Protein AF-A0A3C1E1V4-F1 (afdb_monomer_lite)

Sequence (146 aa):
PLDLHALDVDFAVFSGHKMLAPTGIGVLYGRRGLLDAMPPFLTGGSMITTVTMEKAEFLPAPQRFEAGTQRVSQAVAFAEAVRYLRAAGMDRVEAWDAQLGQRLVEGLSALDGIRVVGPGVGVERIGLAAFDVDGVHAHDVGQFLD

pLDDT: mean 96.74, std 1.89, range [85.56, 98.69]

Structure (mmCIF, N/CA/C/O backbone):
data_AF-A0A3C1E1V4-F1
#
_entry.id   AF-A0A3C1E1V4-F1
#
loop_
_atom_site.group_PDB
_atom_site.id
_atom_site.type_symbol
_atom_site.label_atom_id
_atom_site.label_alt_id
_atom_site.label_comp_id
_atom_site.label_asym_id
_atom_site.label_entity_id
_atom_site.label_seq_id
_atom_site.pdbx_PDB_ins_code
_atom_site.Cartn_x
_atom_site.Cartn_y
_atom_site.Cartn_z
_atom_site.occupancy
_atom_site.B_iso_or_equiv
_atom_site.auth_seq_id
_atom_site.auth_comp_id
_atom_site.auth_asym_id
_atom_site.auth_atom_id
_atom_site.pdbx_PDB_model_num
ATOM 1 N N . PRO A 1 1 ? -9.224 -11.176 1.544 1.00 87.69 1 PRO A N 1
ATOM 2 C CA . PRO A 1 1 ? -8.027 -11.374 0.674 1.00 87.69 1 PRO A CA 1
ATOM 3 C C . PRO A 1 1 ? -8.081 -10.600 -0.651 1.00 87.69 1 PRO A C 1
ATOM 5 O O . PRO A 1 1 ? -9.149 -10.130 -1.017 1.00 87.69 1 PRO A O 1
ATOM 8 N N . LEU A 1 2 ? -6.964 -10.504 -1.392 1.00 92.94 2 LEU A N 1
ATOM 9 C CA . LEU A 1 2 ? -6.897 -9.757 -2.658 1.00 92.94 2 LEU A CA 1
ATOM 10 C C . LEU A 1 2 ? -6.806 -10.683 -3.881 1.00 92.94 2 LEU A C 1
ATOM 12 O O . LEU A 1 2 ? -5.809 -11.385 -4.047 1.00 92.94 2 LEU A O 1
ATOM 16 N N . ASP A 1 3 ? -7.806 -10.610 -4.759 1.00 96.44 3 ASP A N 1
ATOM 17 C CA . ASP A 1 3 ? -7.796 -11.222 -6.091 1.00 96.44 3 ASP A CA 1
ATOM 18 C C . ASP A 1 3 ? -7.996 -10.134 -7.155 1.00 96.44 3 ASP A C 1
ATOM 20 O O . ASP A 1 3 ? -9.097 -9.635 -7.380 1.00 96.44 3 ASP A O 1
ATOM 24 N N . LEU A 1 4 ? -6.899 -9.747 -7.806 1.00 96.81 4 LEU A N 1
ATOM 25 C CA . LEU A 1 4 ? -6.899 -8.683 -8.812 1.00 96.81 4 LEU A CA 1
ATOM 26 C C . LEU A 1 4 ? -7.610 -9.083 -10.110 1.00 96.81 4 LEU A C 1
ATOM 28 O O . LEU A 1 4 ? -8.062 -8.204 -10.840 1.00 96.81 4 LEU A O 1
ATOM 32 N N . HIS A 1 5 ? -7.714 -10.383 -10.400 1.00 95.81 5 HIS A N 1
ATOM 33 C CA . HIS A 1 5 ? -8.446 -10.865 -11.565 1.00 95.81 5 HIS A CA 1
ATOM 34 C C . HIS A 1 5 ? -9.950 -10.840 -11.304 1.00 95.81 5 HIS A C 1
ATOM 36 O O . HIS A 1 5 ? -10.694 -10.365 -12.155 1.00 95.81 5 HIS A O 1
ATOM 42 N N . ALA A 1 6 ? -10.389 -11.284 -10.123 1.00 97.94 6 ALA A N 1
ATOM 43 C CA . ALA A 1 6 ? -11.800 -11.238 -9.738 1.00 97.94 6 ALA A CA 1
ATOM 44 C C . ALA A 1 6 ? -12.329 -9.802 -9.595 1.00 97.94 6 ALA A C 1
ATOM 46 O O . ALA A 1 6 ? -13.485 -9.542 -9.916 1.00 97.94 6 ALA A O 1
ATOM 47 N N . LEU A 1 7 ? -11.483 -8.867 -9.146 1.00 97.44 7 LEU A N 1
ATOM 48 C CA . LEU A 1 7 ? -11.823 -7.441 -9.084 1.00 97.44 7 LEU A CA 1
ATOM 49 C C . LEU A 1 7 ? -11.912 -6.771 -10.463 1.00 97.44 7 LEU A C 1
ATOM 51 O O . LEU A 1 7 ? -12.401 -5.649 -10.549 1.00 97.44 7 LEU A O 1
ATOM 55 N N . ASP A 1 8 ? -11.412 -7.427 -11.514 1.00 97.19 8 ASP A N 1
ATOM 56 C CA . ASP A 1 8 ? -11.419 -6.936 -12.894 1.00 97.19 8 ASP A CA 1
ATOM 57 C C . ASP A 1 8 ? -10.843 -5.509 -13.040 1.00 97.19 8 ASP A C 1
ATOM 59 O O . ASP A 1 8 ? -11.253 -4.715 -13.887 1.00 97.19 8 ASP A O 1
ATOM 63 N N . VAL A 1 9 ? -9.844 -5.173 -12.219 1.00 98.19 9 VAL A N 1
ATOM 64 C CA . VAL A 1 9 ? -9.180 -3.864 -12.263 1.00 98.19 9 VAL A CA 1
ATOM 65 C C . VAL A 1 9 ? -8.143 -3.800 -13.380 1.00 98.19 9 VAL A C 1
ATOM 67 O O . VAL A 1 9 ? -7.429 -4.764 -13.664 1.00 98.19 9 VAL A O 1
ATOM 70 N N . ASP A 1 10 ? -8.012 -2.624 -13.985 1.00 98.44 10 ASP A N 1
ATOM 71 C CA . ASP A 1 10 ? -6.981 -2.361 -14.991 1.00 98.44 10 ASP A CA 1
ATOM 72 C C . ASP A 1 10 ? -5.592 -2.219 -14.378 1.00 98.44 10 ASP A C 1
ATOM 74 O O . ASP A 1 10 ? -4.612 -2.736 -14.921 1.00 98.44 10 ASP A O 1
ATOM 78 N N . PHE A 1 11 ? -5.532 -1.549 -13.227 1.00 98.44 11 PHE A N 1
ATOM 79 C CA . PHE A 1 11 ? -4.320 -1.294 -12.468 1.00 98.44 11 PHE A CA 1
ATOM 80 C C . PHE A 1 11 ? -4.585 -1.430 -10.972 1.00 98.44 11 PHE A C 1
ATOM 82 O O . PHE A 1 11 ? -5.667 -1.109 -10.483 1.00 98.44 11 PHE A O 1
ATOM 89 N N . ALA A 1 12 ? -3.564 -1.853 -10.235 1.00 98.44 12 ALA A N 1
ATOM 90 C CA . ALA A 1 12 ? -3.555 -1.811 -8.780 1.00 98.44 12 ALA A CA 1
ATOM 91 C C . ALA A 1 12 ? -2.151 -1.472 -8.285 1.00 98.44 12 ALA A C 1
ATOM 93 O O . ALA A 1 12 ? -1.157 -1.888 -8.879 1.00 98.44 12 ALA A O 1
ATOM 94 N N . VAL A 1 13 ? -2.070 -0.727 -7.186 1.00 98.25 13 VAL A N 1
ATOM 95 C CA . VAL A 1 13 ? -0.797 -0.334 -6.577 1.00 98.25 13 VAL A CA 1
ATOM 96 C C . VAL A 1 13 ? -0.802 -0.627 -5.090 1.00 98.25 13 VAL A C 1
ATOM 98 O O . VAL A 1 13 ? -1.808 -0.440 -4.410 1.00 98.25 13 VAL A O 1
ATOM 101 N N . PHE A 1 14 ? 0.336 -1.075 -4.575 1.00 97.44 14 PHE A N 1
ATOM 102 C CA . PHE A 1 14 ? 0.525 -1.265 -3.141 1.00 97.44 14 PHE A CA 1
ATOM 103 C C . PHE A 1 14 ? 1.997 -1.146 -2.756 1.00 97.44 14 PHE A C 1
ATOM 105 O O . PHE A 1 14 ? 2.902 -1.303 -3.576 1.00 97.44 14 PHE A O 1
ATOM 112 N N . SER A 1 15 ? 2.246 -0.829 -1.488 1.00 98.06 15 SER A N 1
ATOM 113 C CA . SER A 1 15 ? 3.592 -0.614 -0.952 1.00 98.06 15 SER A CA 1
ATOM 114 C C . SER A 1 15 ? 3.986 -1.741 -0.007 1.00 98.06 15 SER A C 1
ATOM 116 O O . SER A 1 15 ? 3.227 -2.080 0.899 1.00 98.06 15 SER A O 1
ATOM 118 N N . GLY A 1 16 ? 5.203 -2.267 -0.164 1.00 97.81 16 GLY A N 1
ATOM 119 C CA . GLY A 1 16 ? 5.677 -3.398 0.635 1.00 97.81 16 GLY A CA 1
ATOM 120 C C . GLY A 1 16 ? 5.744 -3.095 2.135 1.00 97.81 16 GLY A C 1
ATOM 121 O O . GLY A 1 16 ? 5.395 -3.945 2.949 1.00 97.81 16 GLY A O 1
ATOM 122 N N . HIS A 1 17 ? 6.100 -1.866 2.518 1.00 98.25 17 HIS A N 1
ATOM 123 C CA . HIS A 1 17 ? 6.223 -1.470 3.929 1.00 98.25 17 HIS A CA 1
ATOM 124 C C . HIS A 1 17 ? 4.904 -1.451 4.716 1.00 98.25 17 HIS A C 1
ATOM 126 O O . HIS A 1 17 ? 4.929 -1.341 5.936 1.00 98.25 17 HIS A O 1
ATOM 132 N N . LYS A 1 18 ? 3.755 -1.586 4.043 1.00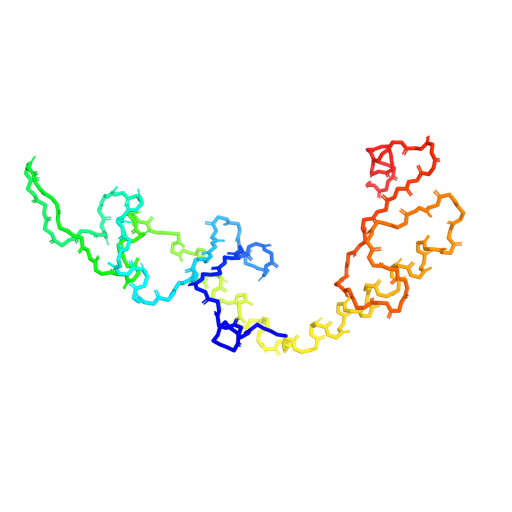 97.06 18 LYS A N 1
ATOM 133 C CA . LYS A 1 18 ? 2.447 -1.798 4.686 1.00 97.06 18 LYS A CA 1
ATOM 134 C C . LYS A 1 18 ? 2.067 -3.279 4.784 1.00 97.06 18 LYS A C 1
ATOM 136 O O . LYS A 1 18 ? 0.979 -3.615 5.227 1.00 97.06 18 LYS A O 1
ATOM 141 N N . MET A 1 19 ? 2.961 -4.162 4.349 1.00 96.75 19 MET A N 1
ATOM 142 C CA . MET A 1 19 ? 2.783 -5.611 4.272 1.00 96.75 19 MET A CA 1
ATOM 143 C C . MET A 1 19 ? 3.981 -6.341 4.892 1.00 96.75 19 MET A C 1
ATOM 145 O O . MET A 1 19 ? 4.402 -7.378 4.389 1.00 96.75 19 MET A O 1
ATOM 149 N N . LEU A 1 20 ? 4.556 -5.782 5.963 1.00 98.12 20 LEU A N 1
ATOM 150 C CA . LEU A 1 20 ? 5.714 -6.331 6.687 1.00 98.12 20 LEU A CA 1
ATOM 151 C C . LEU A 1 20 ? 7.015 -6.431 5.864 1.00 98.12 20 LEU A C 1
ATOM 153 O O . LEU A 1 20 ? 7.987 -7.026 6.325 1.00 98.12 20 LEU A O 1
ATOM 157 N N . ALA A 1 21 ? 7.067 -5.853 4.660 1.00 98.44 21 ALA A N 1
ATOM 158 C CA . ALA A 1 21 ? 8.285 -5.792 3.859 1.00 98.44 21 ALA A CA 1
ATOM 159 C C . ALA A 1 21 ? 9.109 -4.526 4.171 1.00 98.44 21 ALA A C 1
ATOM 161 O O . ALA A 1 21 ? 8.606 -3.596 4.803 1.00 98.44 21 ALA A O 1
ATOM 162 N N . PRO A 1 22 ? 10.367 -4.433 3.707 1.00 98.38 22 PRO A N 1
ATOM 163 C CA . PRO A 1 22 ? 11.164 -3.220 3.874 1.00 98.38 22 PRO A CA 1
ATOM 164 C C . PRO A 1 22 ? 10.571 -1.987 3.174 1.00 98.38 22 PRO A C 1
ATOM 166 O O . PRO A 1 22 ? 9.785 -2.078 2.227 1.00 98.38 22 PRO A O 1
ATOM 169 N N . THR A 1 23 ? 11.013 -0.805 3.603 1.00 98.06 23 THR A N 1
ATOM 170 C CA . THR A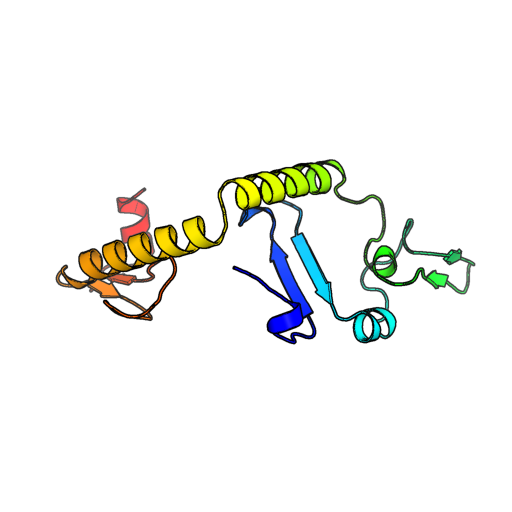 1 23 ? 10.759 0.455 2.895 1.00 98.06 23 THR A CA 1
ATOM 171 C C . THR A 1 23 ? 11.462 0.488 1.532 1.00 98.06 23 THR A C 1
ATOM 173 O O . THR A 1 23 ? 12.418 -0.244 1.272 1.00 98.06 23 THR A O 1
ATOM 176 N N . GLY A 1 24 ? 10.974 1.348 0.631 1.00 96.81 24 GLY A N 1
ATOM 177 C CA . GLY A 1 24 ? 11.600 1.573 -0.678 1.00 96.81 24 GLY A CA 1
ATOM 178 C C . GLY A 1 24 ? 11.247 0.563 -1.778 1.00 96.81 24 GLY A C 1
ATOM 179 O O . GLY A 1 24 ? 11.870 0.612 -2.835 1.00 96.81 24 GLY A O 1
ATOM 180 N N . ILE A 1 25 ? 10.259 -0.316 -1.565 1.00 98.25 25 ILE A N 1
ATOM 181 C CA . ILE A 1 25 ? 9.704 -1.212 -2.594 1.00 98.25 25 ILE A CA 1
ATOM 182 C C . ILE A 1 25 ? 8.167 -1.172 -2.600 1.00 98.25 25 ILE A C 1
ATOM 184 O O . ILE A 1 25 ? 7.515 -1.025 -1.560 1.00 98.25 25 ILE A O 1
ATOM 188 N N . GLY A 1 26 ? 7.585 -1.308 -3.787 1.00 97.62 26 GLY A N 1
ATOM 189 C CA . GLY A 1 26 ? 6.147 -1.410 -4.018 1.00 97.62 26 GLY A CA 1
ATOM 190 C C . GLY A 1 26 ? 5.864 -2.169 -5.309 1.00 97.62 26 GLY A C 1
ATOM 191 O O . GLY A 1 26 ? 6.789 -2.645 -5.964 1.00 97.62 26 GLY A O 1
ATOM 192 N N . VAL A 1 27 ? 4.587 -2.291 -5.654 1.00 97.75 27 VAL A N 1
ATOM 193 C CA . VAL A 1 27 ? 4.120 -3.001 -6.847 1.00 97.75 27 VAL A CA 1
ATOM 194 C C . VAL A 1 27 ? 3.159 -2.117 -7.618 1.00 97.75 27 VAL A C 1
ATOM 196 O O . VAL A 1 27 ? 2.282 -1.483 -7.029 1.00 97.75 27 VAL A O 1
ATOM 199 N N . LEU A 1 28 ? 3.309 -2.140 -8.937 1.00 98.31 28 LEU A N 1
ATOM 200 C CA . LEU A 1 28 ? 2.266 -1.799 -9.889 1.00 98.31 28 LEU A CA 1
ATOM 201 C C . LEU A 1 28 ? 1.841 -3.091 -10.589 1.00 98.31 28 LEU A C 1
ATOM 203 O O . LEU A 1 28 ? 2.630 -3.714 -11.295 1.00 98.31 28 LEU A O 1
ATOM 207 N N . TYR A 1 29 ? 0.591 -3.484 -10.395 1.00 98.50 29 TYR A N 1
ATOM 208 C CA . TYR A 1 29 ? -0.091 -4.430 -11.264 1.00 98.50 29 TYR A CA 1
ATOM 209 C C . TYR A 1 29 ? -0.754 -3.655 -12.401 1.00 98.50 29 TYR A C 1
ATOM 211 O O . TYR A 1 29 ? -1.332 -2.592 -12.174 1.00 98.50 29 TYR A O 1
ATOM 219 N N . GLY A 1 30 ? -0.712 -4.212 -13.607 1.00 98.00 30 GLY A N 1
ATOM 220 C CA . GLY A 1 30 ? -1.457 -3.698 -14.746 1.00 98.00 30 GLY A CA 1
ATOM 221 C C . GLY A 1 30 ? -1.820 -4.815 -15.710 1.00 98.00 30 GLY A C 1
ATOM 222 O O . GLY A 1 30 ? -1.067 -5.782 -15.866 1.00 98.00 30 GLY A O 1
ATOM 223 N N . ARG A 1 31 ? -2.962 -4.688 -16.390 1.00 97.50 31 ARG A N 1
ATOM 224 C CA . ARG A 1 31 ? -3.306 -5.603 -17.486 1.00 97.50 31 ARG A CA 1
ATOM 225 C C . ARG A 1 31 ? -2.242 -5.532 -18.573 1.00 97.50 31 ARG A C 1
ATOM 227 O O . ARG A 1 31 ? -1.867 -4.446 -19.011 1.00 97.50 31 ARG A O 1
ATOM 234 N N . ARG A 1 32 ? -1.820 -6.696 -19.073 1.00 95.50 32 ARG A N 1
ATOM 235 C CA . ARG A 1 32 ? -0.754 -6.809 -20.082 1.00 95.50 32 ARG A CA 1
ATOM 236 C C . ARG A 1 32 ? -0.965 -5.885 -21.284 1.00 95.50 32 ARG A C 1
ATOM 238 O O . ARG A 1 32 ? -0.076 -5.106 -21.589 1.00 95.50 32 ARG A O 1
ATOM 245 N N . GLY A 1 33 ? -2.150 -5.911 -21.899 1.00 95.88 33 GLY A N 1
ATOM 246 C CA . GLY A 1 33 ? -2.438 -5.073 -23.070 1.00 95.88 33 GLY A CA 1
ATOM 247 C C . GLY A 1 33 ? -2.308 -3.570 -22.798 1.00 95.88 33 GLY A C 1
ATOM 248 O O . GLY A 1 33 ? -1.857 -2.833 -23.668 1.00 95.88 33 GLY A O 1
ATOM 249 N N . LEU A 1 34 ? -2.634 -3.123 -21.580 1.00 97.62 34 LEU A N 1
ATOM 250 C CA . LEU A 1 34 ? -2.471 -1.725 -21.180 1.00 97.62 34 LEU A CA 1
ATOM 251 C C . LEU A 1 34 ? -1.004 -1.393 -20.893 1.00 97.62 34 LEU A C 1
ATOM 253 O O . LEU A 1 34 ? -0.514 -0.370 -21.358 1.00 97.62 34 LEU A O 1
ATOM 257 N N . LEU A 1 35 ? -0.281 -2.268 -20.186 1.00 97.94 35 LEU A N 1
ATOM 258 C CA . LEU A 1 35 ? 1.158 -2.107 -19.950 1.00 97.94 35 LEU A CA 1
ATOM 259 C C . LEU A 1 35 ? 1.950 -2.044 -21.266 1.00 97.94 35 LEU A C 1
ATOM 261 O O . LEU A 1 35 ? 2.844 -1.214 -21.403 1.00 97.94 35 LEU A O 1
ATOM 265 N N . ASP A 1 36 ? 1.599 -2.878 -22.244 1.00 94.62 36 ASP A N 1
ATOM 266 C CA . ASP A 1 36 ? 2.272 -2.920 -23.544 1.00 94.62 36 ASP A CA 1
ATOM 267 C C . ASP A 1 36 ? 1.982 -1.675 -24.399 1.00 94.62 36 ASP A C 1
ATOM 269 O O . ASP A 1 36 ? 2.849 -1.252 -25.170 1.00 94.62 36 ASP A O 1
ATOM 273 N N . ALA A 1 37 ? 0.805 -1.060 -24.228 1.00 96.06 37 ALA A N 1
ATOM 274 C CA . ALA A 1 37 ? 0.408 0.176 -24.902 1.00 96.06 37 ALA A CA 1
ATOM 275 C C . ALA A 1 37 ? 1.012 1.446 -24.272 1.00 96.06 37 ALA A C 1
ATOM 277 O O . ALA A 1 37 ? 1.025 2.499 -24.912 1.00 96.06 37 ALA A O 1
ATOM 278 N N . MET A 1 38 ? 1.511 1.375 -23.035 1.00 97.00 38 MET A N 1
ATOM 279 C CA . MET A 1 38 ? 2.081 2.534 -22.348 1.00 97.00 38 MET A CA 1
ATOM 280 C C . MET A 1 38 ? 3.542 2.807 -22.756 1.00 97.00 38 MET A C 1
ATOM 282 O O . MET A 1 38 ? 4.338 1.868 -22.914 1.00 97.00 38 MET A O 1
ATOM 286 N N . PRO A 1 39 ? 3.931 4.094 -22.880 1.00 96.56 39 PRO A N 1
ATOM 287 C CA . PRO A 1 39 ? 5.331 4.474 -23.043 1.00 96.56 39 PRO A CA 1
ATOM 288 C C . PRO A 1 39 ? 6.122 4.201 -21.751 1.00 96.56 39 PRO A C 1
ATOM 290 O O . PRO A 1 39 ? 5.528 4.152 -20.671 1.00 96.56 39 PRO A O 1
ATOM 293 N N . PRO A 1 40 ? 7.457 4.038 -21.818 1.00 96.88 40 PRO A N 1
ATOM 294 C CA . PRO A 1 40 ? 8.274 3.931 -20.611 1.00 96.88 40 PRO A CA 1
ATOM 295 C C . PRO A 1 40 ? 8.152 5.193 -19.746 1.00 96.88 40 PRO A C 1
ATOM 297 O O . PRO A 1 40 ? 8.018 6.299 -20.267 1.00 96.88 40 PRO A O 1
ATOM 300 N N . PHE A 1 41 ? 8.232 5.026 -18.425 1.00 97.44 41 PHE A N 1
ATOM 301 C CA . PHE A 1 41 ? 8.176 6.146 -17.480 1.00 97.44 41 PHE A CA 1
ATOM 302 C C . PHE A 1 41 ? 9.574 6.686 -17.157 1.00 97.44 41 PHE A C 1
ATOM 304 O O . PHE A 1 41 ? 9.893 7.834 -17.456 1.00 97.44 41 PHE A O 1
ATOM 311 N N . LEU A 1 42 ? 10.427 5.835 -16.585 1.00 97.44 42 LEU A N 1
ATOM 312 C CA . LEU A 1 42 ? 11.854 6.099 -16.422 1.00 97.44 42 LEU A CA 1
ATOM 313 C C . LEU A 1 42 ? 12.619 5.404 -17.548 1.00 97.44 42 LEU A C 1
ATOM 315 O O . LEU A 1 42 ? 12.228 4.326 -17.993 1.00 97.44 42 LEU A O 1
ATOM 319 N N . THR A 1 43 ? 13.718 6.006 -17.998 1.00 96.75 43 THR A N 1
ATOM 320 C CA . THR A 1 43 ? 14.563 5.457 -19.067 1.00 96.75 43 THR A CA 1
ATOM 321 C C . THR A 1 43 ? 16.005 5.308 -18.592 1.00 96.75 43 THR A C 1
ATOM 323 O O . THR A 1 43 ? 16.465 6.036 -17.713 1.00 96.75 43 THR A O 1
ATOM 326 N N . GLY A 1 44 ? 16.717 4.321 -19.135 1.00 95.81 44 GLY A N 1
ATOM 327 C CA . GLY A 1 44 ? 18.098 4.025 -18.763 1.00 95.81 44 GLY A CA 1
ATOM 328 C C . GLY A 1 44 ? 18.495 2.593 -19.113 1.00 95.81 44 GLY A C 1
ATOM 329 O O . GLY A 1 44 ? 17.860 1.942 -19.939 1.00 95.81 44 GLY A O 1
ATOM 330 N N . GLY A 1 45 ? 19.547 2.086 -18.467 1.00 95.44 45 GLY A N 1
ATOM 331 C CA . GLY A 1 45 ? 19.928 0.674 -18.581 1.00 95.44 45 GLY A CA 1
ATOM 332 C C . GLY A 1 45 ? 18.826 -0.276 -18.091 1.00 95.44 45 GLY A C 1
ATOM 333 O O . GLY A 1 45 ? 17.872 0.148 -17.443 1.00 95.44 45 GLY A O 1
ATOM 334 N N . SER A 1 46 ? 18.960 -1.569 -18.389 1.00 94.00 46 SER A N 1
ATOM 335 C CA . SER A 1 46 ? 18.054 -2.655 -17.951 1.00 94.00 46 SER A CA 1
ATOM 336 C C . SER A 1 46 ? 16.637 -2.673 -18.548 1.00 94.00 46 SER A C 1
ATOM 338 O O . SER A 1 46 ? 15.959 -3.686 -18.411 1.00 94.00 46 SER A O 1
ATOM 340 N N . MET A 1 47 ? 16.205 -1.614 -19.242 1.00 97.00 47 MET A N 1
ATOM 341 C CA . MET A 1 47 ? 14.858 -1.503 -19.837 1.00 97.00 47 MET A CA 1
ATOM 342 C C . MET A 1 47 ? 14.846 -1.336 -21.369 1.00 97.00 47 MET A C 1
ATOM 344 O O . MET A 1 47 ? 13.783 -1.338 -21.993 1.00 97.00 47 MET A O 1
ATOM 348 N N . ILE A 1 48 ? 16.027 -1.225 -21.983 1.00 94.94 48 ILE A N 1
ATOM 349 C CA . ILE A 1 48 ? 16.228 -1.075 -23.432 1.00 94.94 48 ILE A CA 1
ATOM 350 C C . ILE A 1 48 ? 16.520 -2.415 -24.119 1.00 94.94 48 ILE A C 1
ATOM 352 O O . ILE A 1 48 ? 17.030 -3.344 -23.495 1.00 94.94 48 ILE A O 1
ATOM 356 N N . THR A 1 49 ? 16.237 -2.506 -25.418 1.00 94.38 49 THR A N 1
ATOM 357 C CA . THR A 1 49 ? 16.731 -3.574 -26.308 1.00 94.38 49 THR A CA 1
ATOM 358 C C . THR A 1 49 ? 17.879 -3.080 -27.182 1.00 94.38 49 THR A C 1
ATOM 360 O O . THR A 1 49 ? 18.892 -3.759 -27.317 1.00 94.38 49 THR A O 1
ATOM 363 N N . THR A 1 50 ? 17.739 -1.901 -27.792 1.00 94.50 50 THR A N 1
ATOM 364 C CA . THR A 1 50 ? 18.733 -1.284 -28.682 1.00 94.50 50 THR A CA 1
ATOM 365 C C . THR A 1 50 ? 18.752 0.221 -28.467 1.00 94.50 50 THR A C 1
ATOM 367 O O . THR A 1 50 ? 17.705 0.849 -28.330 1.00 94.50 50 THR A O 1
ATOM 370 N N . VAL A 1 51 ? 19.949 0.807 -28.455 1.00 96.81 51 VAL A N 1
ATOM 371 C CA . VAL A 1 51 ? 20.155 2.250 -28.291 1.00 96.81 51 VAL A CA 1
ATOM 372 C C . VAL A 1 51 ? 21.147 2.732 -29.342 1.00 96.81 51 VAL A C 1
ATOM 374 O O . VAL A 1 51 ? 22.202 2.129 -29.533 1.00 96.81 51 VAL A O 1
ATOM 377 N N . THR A 1 52 ? 20.807 3.822 -30.020 1.00 96.31 52 THR A N 1
ATOM 378 C CA . THR A 1 52 ? 21.706 4.598 -30.881 1.00 96.31 52 THR A CA 1
ATOM 379 C C . THR A 1 52 ? 21.755 6.045 -30.383 1.00 96.31 52 THR A C 1
ATOM 381 O O . THR A 1 52 ? 21.094 6.399 -29.410 1.00 96.31 52 THR A O 1
ATOM 384 N N . MET A 1 53 ? 22.516 6.905 -31.065 1.00 97.06 53 MET A N 1
ATOM 385 C CA . MET A 1 53 ? 22.546 8.341 -30.757 1.00 97.06 53 MET A CA 1
ATOM 386 C C . MET A 1 53 ? 21.215 9.058 -31.047 1.00 97.06 53 MET A C 1
ATOM 388 O O . MET A 1 53 ? 20.992 10.145 -30.527 1.00 97.06 53 MET A O 1
ATOM 392 N N . GLU A 1 54 ? 20.340 8.466 -31.866 1.00 97.06 54 GLU A N 1
ATOM 393 C CA . GLU A 1 54 ? 19.104 9.099 -32.355 1.00 97.06 54 GLU A CA 1
ATOM 394 C C . GLU A 1 54 ? 17.830 8.375 -31.898 1.00 97.06 54 GLU A C 1
ATOM 396 O O . GLU A 1 54 ? 16.756 8.973 -31.891 1.00 97.06 54 GLU A O 1
ATOM 401 N N . LYS A 1 55 ? 17.921 7.089 -31.527 1.00 95.88 55 LYS A N 1
ATOM 402 C CA . LYS A 1 55 ? 16.758 6.272 -31.157 1.00 95.88 55 LYS A CA 1
ATOM 403 C C . LYS A 1 55 ? 17.041 5.299 -30.016 1.00 95.88 55 LYS A C 1
ATOM 405 O O . LYS A 1 55 ? 18.162 4.827 -29.838 1.00 95.88 55 LYS A O 1
ATOM 410 N N . ALA A 1 56 ? 15.979 4.938 -29.304 1.00 95.75 56 ALA A N 1
ATOM 411 C CA . ALA A 1 56 ? 15.973 3.856 -28.332 1.00 95.75 56 ALA A CA 1
ATOM 412 C C . ALA A 1 56 ? 14.753 2.961 -28.556 1.00 95.75 56 ALA A C 1
ATOM 414 O O . ALA A 1 56 ? 13.651 3.439 -28.825 1.00 95.75 56 ALA A O 1
ATOM 415 N N . GLU A 1 57 ? 14.969 1.660 -28.433 1.00 96.25 57 GLU A N 1
ATOM 416 C CA . GLU A 1 57 ? 13.937 0.632 -28.446 1.00 96.25 57 GLU A CA 1
ATOM 417 C C . GLU A 1 57 ? 13.890 -0.013 -27.057 1.00 96.25 57 GLU A C 1
ATOM 419 O O . GLU A 1 57 ? 14.922 -0.188 -26.400 1.00 96.25 57 GLU A O 1
ATOM 424 N N . PHE A 1 58 ? 12.686 -0.329 -26.586 1.00 96.19 58 PHE A N 1
ATOM 425 C CA . PHE A 1 58 ? 12.438 -0.729 -25.203 1.00 96.19 58 PHE A CA 1
ATOM 426 C C . PHE A 1 58 ? 11.971 -2.176 -25.108 1.00 96.19 58 PHE A C 1
ATOM 428 O O . PHE A 1 58 ? 11.289 -2.686 -25.999 1.00 96.19 58 PHE A O 1
ATOM 435 N N . LEU A 1 59 ? 12.293 -2.820 -23.988 1.00 96.44 59 LEU A N 1
ATOM 436 C CA . LEU A 1 59 ? 11.764 -4.137 -23.653 1.00 96.44 59 LEU A CA 1
ATOM 437 C C . LEU A 1 59 ? 10.226 -4.095 -23.513 1.00 96.44 59 LEU A C 1
ATOM 439 O O . LEU A 1 59 ? 9.638 -3.017 -23.344 1.00 96.44 59 LEU A O 1
ATOM 443 N N . PRO A 1 60 ? 9.538 -5.247 -23.608 1.00 95.56 60 PRO A N 1
ATOM 444 C CA . PRO A 1 60 ? 8.134 -5.343 -23.219 1.00 95.56 60 PRO A CA 1
ATOM 445 C C . PRO A 1 60 ? 7.961 -5.135 -21.705 1.00 95.56 60 PRO A C 1
ATOM 447 O O . PRO A 1 60 ? 8.929 -5.080 -20.939 1.00 95.56 60 PRO A O 1
ATOM 450 N N . ALA A 1 61 ? 6.713 -5.012 -21.258 1.00 95.81 61 ALA A N 1
ATOM 451 C CA . ALA A 1 61 ? 6.415 -5.027 -19.834 1.00 95.81 61 ALA A CA 1
ATOM 452 C C . ALA A 1 61 ? 6.738 -6.411 -19.217 1.00 95.81 61 ALA A C 1
ATOM 454 O O . ALA A 1 61 ? 6.514 -7.435 -19.870 1.00 95.81 61 ALA A O 1
ATOM 455 N N . PRO A 1 62 ? 7.201 -6.476 -17.952 1.00 96.31 62 PRO A N 1
ATOM 456 C CA . PRO A 1 62 ? 7.372 -5.361 -17.014 1.00 96.31 62 PRO A CA 1
ATOM 457 C C . PRO A 1 62 ? 8.701 -4.598 -17.142 1.00 96.31 62 PRO A C 1
ATOM 459 O O . PRO A 1 62 ? 8.772 -3.462 -16.681 1.00 96.31 62 PRO A O 1
ATOM 462 N N . GLN A 1 63 ? 9.730 -5.159 -17.789 1.00 96.56 63 GLN A N 1
ATOM 463 C CA . GLN A 1 63 ? 11.090 -4.595 -17.783 1.00 96.56 63 GLN A CA 1
ATOM 464 C C . GLN A 1 63 ? 11.161 -3.177 -18.359 1.00 96.56 63 GLN A C 1
ATOM 466 O O . GLN A 1 63 ? 11.986 -2.383 -17.913 1.00 96.56 63 GLN A O 1
ATOM 471 N N . ARG A 1 64 ? 10.262 -2.820 -19.290 1.00 97.31 64 ARG A N 1
ATOM 472 C CA . ARG A 1 64 ? 10.089 -1.441 -19.785 1.00 97.31 64 ARG A CA 1
ATOM 473 C C . ARG A 1 64 ? 10.009 -0.391 -18.671 1.00 97.31 64 ARG A C 1
ATOM 475 O O . ARG A 1 64 ? 10.402 0.752 -18.883 1.00 97.31 64 ARG A O 1
ATOM 482 N N . PHE A 1 65 ? 9.469 -0.757 -17.512 1.00 98.00 65 PHE A N 1
ATOM 483 C CA . PHE A 1 65 ? 9.190 0.156 -16.405 1.00 98.00 65 PHE A CA 1
ATOM 484 C C . PHE A 1 65 ? 10.225 0.078 -15.272 1.00 98.00 65 PHE A C 1
ATOM 486 O O . PHE A 1 65 ? 10.106 0.804 -14.289 1.00 98.00 65 PHE A O 1
ATOM 493 N N . GLU A 1 66 ? 11.261 -0.750 -15.416 1.00 97.81 66 GLU A N 1
ATOM 494 C CA . GLU A 1 66 ? 12.262 -1.030 -14.381 1.00 97.81 66 GLU A CA 1
ATOM 495 C C . GLU A 1 66 ? 13.655 -0.544 -14.816 1.00 97.81 66 GLU A C 1
ATOM 497 O O . GLU A 1 66 ? 14.609 -1.310 -14.962 1.00 97.81 66 GLU A O 1
ATOM 502 N N . ALA A 1 67 ? 13.774 0.767 -15.046 1.00 98.00 67 ALA A N 1
ATOM 503 C CA . ALA A 1 67 ? 15.026 1.393 -15.465 1.00 98.00 67 ALA A CA 1
ATOM 504 C C . ALA A 1 67 ? 16.117 1.300 -14.383 1.00 98.00 67 ALA A C 1
ATOM 506 O O . ALA A 1 67 ? 15.904 1.657 -13.222 1.00 98.00 67 ALA A O 1
ATOM 507 N N . GLY A 1 68 ? 17.316 0.886 -14.790 1.00 97.94 68 GLY A N 1
ATOM 508 C CA . GLY A 1 68 ? 18.495 0.778 -13.937 1.00 97.94 68 GLY A CA 1
ATOM 509 C C . GLY A 1 68 ? 18.485 -0.434 -13.003 1.00 97.94 68 GLY A C 1
ATOM 510 O O . GLY A 1 68 ? 17.678 -1.358 -13.123 1.00 97.94 68 GLY A O 1
ATOM 511 N N . THR A 1 69 ? 19.437 -0.453 -12.071 1.00 97.56 69 THR A N 1
ATOM 512 C CA . THR A 1 69 ? 19.524 -1.501 -11.050 1.00 97.56 69 THR A CA 1
ATOM 513 C C . THR A 1 69 ? 18.365 -1.370 -10.071 1.00 97.56 69 THR A C 1
ATOM 515 O O . THR A 1 69 ? 18.238 -0.363 -9.374 1.00 97.56 69 THR A O 1
ATOM 518 N N . GLN A 1 70 ? 17.541 -2.412 -9.991 1.00 96.81 70 GLN A N 1
ATOM 519 C CA . GLN A 1 70 ? 16.389 -2.435 -9.099 1.00 96.81 70 GLN A CA 1
ATOM 520 C C . GLN A 1 70 ? 16.786 -2.660 -7.635 1.00 96.81 70 GLN A C 1
ATOM 522 O O . GLN A 1 70 ? 17.924 -2.996 -7.296 1.00 96.81 70 GLN A O 1
ATOM 527 N N . ARG A 1 71 ? 15.813 -2.489 -6.739 1.00 96.50 71 ARG A N 1
ATOM 528 C CA . ARG A 1 71 ? 15.939 -2.722 -5.293 1.00 96.50 71 ARG A CA 1
ATOM 529 C C . ARG A 1 71 ? 15.961 -4.226 -4.978 1.00 96.50 71 ARG A C 1
ATOM 531 O O . ARG A 1 71 ? 15.009 -4.763 -4.421 1.00 96.50 71 ARG A O 1
ATOM 538 N N . VAL A 1 72 ? 17.033 -4.917 -5.381 1.00 97.19 72 VAL A N 1
ATOM 539 C CA . VAL A 1 72 ? 17.128 -6.392 -5.368 1.00 97.19 72 VAL A CA 1
ATOM 540 C C . VAL A 1 72 ? 16.882 -6.981 -3.978 1.00 97.19 72 VAL A C 1
ATOM 542 O O . VAL A 1 72 ? 16.033 -7.857 -3.830 1.00 97.19 72 VAL A O 1
ATOM 545 N N . SER A 1 73 ? 17.581 -6.500 -2.944 1.00 98.12 73 SER A N 1
ATOM 546 C CA . SER A 1 73 ? 17.417 -7.036 -1.586 1.00 98.12 73 SER A CA 1
ATOM 547 C C . SER A 1 73 ? 16.016 -6.774 -1.032 1.00 98.12 73 SER A C 1
ATOM 549 O O . SER A 1 73 ? 15.439 -7.654 -0.395 1.00 98.12 73 SER A O 1
ATOM 551 N N . GLN A 1 74 ? 15.429 -5.611 -1.327 1.00 98.50 74 GLN A N 1
ATOM 552 C CA . GLN A 1 74 ? 14.057 -5.296 -0.937 1.00 98.50 74 GLN A CA 1
ATOM 553 C C . GLN A 1 74 ? 13.040 -6.183 -1.662 1.00 98.50 74 GLN A C 1
ATOM 555 O O . GLN A 1 74 ? 12.094 -6.634 -1.027 1.00 98.50 74 GLN A O 1
ATOM 560 N N . ALA A 1 75 ? 13.235 -6.479 -2.951 1.00 97.94 75 ALA A N 1
ATOM 561 C CA . ALA A 1 75 ? 12.366 -7.388 -3.699 1.00 97.94 75 ALA A CA 1
ATOM 562 C C . ALA A 1 75 ? 12.404 -8.815 -3.121 1.00 97.94 75 ALA A C 1
ATOM 564 O O . ALA A 1 75 ? 11.357 -9.433 -2.925 1.00 97.94 75 ALA A O 1
ATOM 565 N N . VAL A 1 76 ? 13.596 -9.314 -2.772 1.00 98.38 76 VAL A N 1
ATOM 566 C CA . VAL A 1 76 ? 13.762 -10.626 -2.121 1.00 98.38 76 VAL A CA 1
ATOM 567 C C . VAL A 1 76 ? 13.097 -10.647 -0.741 1.00 98.38 76 VAL A C 1
ATOM 569 O O . VAL A 1 76 ? 12.325 -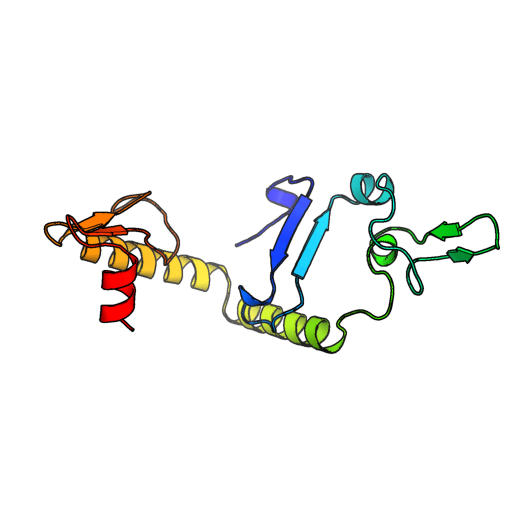11.558 -0.447 1.00 98.38 76 VAL A O 1
ATOM 572 N N . ALA A 1 77 ? 13.335 -9.629 0.088 1.00 98.50 77 ALA A N 1
ATOM 573 C CA . ALA A 1 77 ? 12.723 -9.526 1.412 1.00 98.50 77 ALA A CA 1
ATOM 574 C C . ALA A 1 77 ? 11.194 -9.372 1.341 1.00 98.50 77 ALA A C 1
ATOM 576 O O . ALA A 1 77 ? 10.471 -9.928 2.165 1.00 98.50 77 ALA A O 1
ATOM 577 N N . PHE A 1 78 ? 10.678 -8.668 0.334 1.00 98.56 78 PHE A N 1
ATOM 578 C CA . PHE A 1 78 ? 9.241 -8.562 0.110 1.00 98.56 78 PHE A CA 1
ATOM 579 C C . PHE A 1 78 ? 8.622 -9.915 -0.255 1.00 98.56 78 PHE A C 1
ATOM 581 O O . PHE A 1 78 ? 7.562 -10.264 0.262 1.00 98.56 78 PHE A O 1
ATOM 588 N N . ALA A 1 79 ? 9.301 -10.733 -1.061 1.00 98.25 79 ALA A N 1
ATOM 589 C CA . ALA A 1 79 ? 8.835 -12.090 -1.334 1.00 98.25 79 ALA A CA 1
ATOM 590 C C . ALA A 1 79 ? 8.708 -12.933 -0.047 1.00 98.25 79 ALA A C 1
ATOM 592 O O . ALA A 1 79 ? 7.753 -13.702 0.079 1.00 98.25 79 ALA A O 1
ATOM 593 N N . GLU A 1 80 ? 9.613 -12.762 0.925 1.00 98.62 80 GLU A N 1
ATOM 594 C CA . GLU A 1 80 ? 9.491 -13.410 2.240 1.00 98.62 80 GLU A CA 1
ATOM 595 C C . GLU A 1 80 ? 8.330 -12.860 3.071 1.00 98.62 80 GLU A C 1
ATOM 597 O O . GLU A 1 80 ? 7.581 -13.641 3.654 1.00 98.62 80 GLU A O 1
ATOM 602 N N . ALA A 1 81 ? 8.110 -11.544 3.080 1.00 98.56 81 ALA A N 1
ATOM 603 C CA . ALA A 1 81 ? 6.961 -10.954 3.767 1.00 98.56 81 ALA A CA 1
ATOM 604 C C . ALA A 1 81 ? 5.625 -11.488 3.208 1.00 98.56 81 ALA A C 1
ATOM 606 O O . ALA A 1 81 ? 4.717 -11.840 3.964 1.00 98.56 81 ALA A O 1
ATOM 607 N N . VAL A 1 82 ? 5.530 -11.658 1.883 1.00 97.94 82 VAL A N 1
ATOM 608 C CA . VAL A 1 82 ? 4.373 -12.294 1.230 1.00 97.94 82 VAL A CA 1
ATOM 609 C C . VAL A 1 82 ? 4.233 -13.761 1.644 1.00 97.94 82 VAL A C 1
ATOM 611 O O . VAL A 1 82 ? 3.120 -14.205 1.935 1.00 97.94 82 VAL A O 1
ATOM 614 N N . ARG A 1 83 ? 5.331 -14.530 1.696 1.00 98.50 83 ARG A N 1
ATOM 615 C CA . ARG A 1 83 ? 5.306 -15.927 2.172 1.00 98.50 83 ARG A CA 1
ATOM 616 C C . ARG A 1 83 ? 4.836 -16.022 3.620 1.00 98.50 83 ARG A C 1
ATOM 618 O O . ARG A 1 83 ? 3.995 -16.867 3.918 1.00 98.50 83 ARG A O 1
ATOM 625 N N . TYR A 1 84 ? 5.321 -15.136 4.484 1.00 98.69 84 TYR A N 1
ATOM 626 C CA . TYR A 1 84 ? 4.914 -15.053 5.882 1.00 98.69 84 TYR A CA 1
ATOM 627 C C . TYR A 1 84 ? 3.411 -14.785 6.020 1.00 98.69 84 TYR A C 1
ATOM 629 O O . TYR A 1 84 ? 2.706 -15.559 6.665 1.00 98.69 84 TYR A O 1
ATOM 637 N N . LEU A 1 85 ? 2.893 -13.751 5.349 1.00 98.06 85 LEU A N 1
ATOM 638 C CA . LEU A 1 85 ? 1.464 -13.419 5.374 1.00 98.06 85 LEU A CA 1
ATOM 639 C C . LEU A 1 85 ? 0.597 -14.549 4.800 1.00 98.06 85 LEU A C 1
ATOM 641 O O . LEU A 1 85 ? -0.461 -14.865 5.343 1.00 98.06 85 LEU A O 1
ATOM 645 N N . ARG A 1 86 ? 1.062 -15.222 3.741 1.00 97.31 86 ARG A N 1
ATOM 646 C CA . ARG A 1 86 ? 0.369 -16.388 3.176 1.00 97.31 86 ARG A CA 1
ATOM 647 C C . ARG A 1 86 ? 0.328 -17.563 4.156 1.00 97.31 86 ARG A C 1
ATOM 649 O O . ARG A 1 86 ? -0.718 -18.192 4.273 1.00 97.31 86 ARG A O 1
ATOM 656 N N . ALA A 1 87 ? 1.420 -17.841 4.869 1.00 98.38 87 ALA A N 1
ATOM 657 C CA . ALA A 1 87 ? 1.464 -18.880 5.900 1.00 98.38 87 ALA A CA 1
ATOM 658 C C . ALA A 1 87 ? 0.584 -18.528 7.116 1.00 98.38 87 ALA A C 1
ATOM 660 O O . ALA A 1 87 ? -0.100 -19.395 7.666 1.00 98.38 87 ALA A O 1
ATOM 661 N N . ALA A 1 88 ? 0.541 -17.246 7.497 1.00 98.00 88 ALA A N 1
ATOM 662 C CA . ALA A 1 88 ? -0.378 -16.728 8.507 1.00 98.00 88 ALA A CA 1
ATOM 663 C C . ALA A 1 88 ? -1.850 -16.838 8.067 1.00 98.00 88 ALA A C 1
ATOM 665 O O . ALA A 1 88 ? -2.719 -17.025 8.917 1.00 98.00 88 ALA A O 1
ATOM 666 N N . GLY A 1 89 ? -2.122 -16.837 6.761 1.00 98.00 89 GLY A N 1
ATOM 667 C CA . GLY A 1 89 ? -3.444 -17.017 6.165 1.00 98.00 89 GLY A CA 1
ATOM 668 C C . GLY A 1 89 ? -4.226 -15.707 6.125 1.00 98.00 89 GLY A C 1
ATOM 669 O O . GLY A 1 89 ? -4.661 -15.209 7.161 1.00 98.00 89 GLY A O 1
ATOM 670 N N . MET A 1 90 ? -4.436 -15.161 4.924 1.00 97.56 90 MET A N 1
ATOM 671 C CA . MET A 1 90 ? -5.024 -13.824 4.767 1.00 97.56 90 MET A CA 1
ATOM 672 C C . MET A 1 90 ? -6.472 -13.718 5.255 1.00 97.56 90 MET A C 1
ATOM 674 O O . MET A 1 90 ? -6.832 -12.660 5.753 1.00 97.56 90 MET A O 1
ATOM 678 N N . ASP A 1 91 ? -7.266 -14.790 5.196 1.00 97.25 91 ASP A N 1
ATOM 679 C CA . ASP A 1 91 ? -8.621 -14.802 5.775 1.00 97.25 91 ASP A CA 1
ATOM 680 C C . ASP A 1 91 ? -8.586 -14.635 7.301 1.00 97.25 91 ASP A C 1
ATOM 682 O O . ASP A 1 91 ? -9.414 -13.946 7.888 1.00 97.25 91 ASP A O 1
ATOM 686 N N . ARG A 1 92 ? -7.586 -15.236 7.965 1.00 97.44 92 ARG A N 1
ATOM 687 C CA . ARG A 1 92 ? -7.403 -15.091 9.418 1.00 97.44 92 ARG A CA 1
ATOM 688 C C . ARG A 1 92 ? -6.950 -13.685 9.779 1.00 97.44 92 ARG A C 1
ATOM 690 O O . ARG A 1 92 ? -7.421 -13.142 10.772 1.00 97.44 92 ARG A O 1
ATOM 697 N N . VAL A 1 93 ? -6.044 -13.114 8.982 1.00 97.25 93 VAL A N 1
ATOM 698 C CA . VAL A 1 93 ? -5.581 -11.731 9.158 1.00 97.25 93 VAL A CA 1
ATOM 699 C C . VAL A 1 93 ? -6.753 -10.761 9.011 1.00 97.25 93 VAL A C 1
ATOM 701 O O . VAL A 1 93 ? -6.953 -9.936 9.891 1.00 97.25 93 VAL A O 1
ATOM 704 N N . GLU A 1 94 ? -7.555 -10.902 7.955 1.00 96.81 94 GLU A N 1
ATOM 705 C CA . GLU A 1 94 ? -8.742 -10.076 7.700 1.00 96.81 94 GLU A CA 1
ATOM 706 C C . GLU A 1 94 ? -9.783 -10.197 8.819 1.00 96.81 94 GLU A C 1
ATOM 708 O O . GLU A 1 94 ? -10.215 -9.188 9.372 1.00 96.81 94 GLU A O 1
ATOM 713 N N . ALA A 1 95 ? -10.130 -11.423 9.228 1.00 96.56 95 ALA A N 1
ATOM 714 C CA . ALA A 1 95 ? -11.095 -11.644 10.302 1.00 96.56 95 ALA A CA 1
ATOM 715 C C . ALA A 1 95 ? -10.623 -11.073 11.649 1.00 96.56 95 ALA A C 1
ATOM 717 O O . ALA A 1 95 ? -11.432 -10.574 12.433 1.00 96.56 95 ALA A O 1
ATOM 718 N N . TRP A 1 96 ? -9.322 -11.156 11.935 1.00 97.19 96 TRP A N 1
ATOM 719 C CA . TRP A 1 96 ? -8.747 -10.585 13.150 1.00 97.19 96 TRP A CA 1
ATOM 720 C C . TRP A 1 96 ? -8.725 -9.056 13.105 1.00 97.19 96 TRP A C 1
ATOM 722 O O . TRP A 1 96 ? -9.124 -8.406 14.070 1.00 97.19 96 TRP A O 1
ATOM 732 N N . ASP A 1 97 ? -8.320 -8.481 11.975 1.00 96.88 97 ASP A N 1
ATOM 733 C CA . ASP A 1 97 ? -8.283 -7.035 11.774 1.00 96.88 97 ASP A CA 1
ATOM 734 C C . ASP A 1 97 ? -9.683 -6.408 11.884 1.00 96.88 97 ASP A C 1
ATOM 736 O O . ASP A 1 97 ? -9.861 -5.397 12.564 1.00 96.88 97 ASP A O 1
ATOM 740 N N . ALA A 1 98 ? -10.707 -7.072 11.339 1.00 96.06 98 ALA A N 1
ATOM 741 C CA . ALA A 1 98 ? -12.099 -6.657 11.490 1.00 96.06 98 ALA A CA 1
ATOM 742 C C . ALA A 1 98 ? -12.563 -6.662 12.958 1.00 96.06 98 ALA A C 1
ATOM 744 O O . ALA A 1 98 ? -13.233 -5.726 13.399 1.00 96.06 98 ALA A O 1
ATOM 745 N N . GLN A 1 99 ? -12.177 -7.675 13.748 1.00 97.06 99 GLN A N 1
ATOM 746 C CA . GLN A 1 99 ? -12.485 -7.722 15.185 1.00 97.06 99 GLN A CA 1
ATOM 747 C C . GLN A 1 99 ? -11.814 -6.581 15.956 1.00 97.06 99 GLN A C 1
ATOM 749 O O . GLN A 1 99 ? -12.445 -5.975 16.825 1.00 97.06 99 GLN A O 1
ATOM 754 N N . LEU A 1 100 ? -10.551 -6.273 15.646 1.00 97.56 100 LEU A N 1
ATOM 755 C CA . LEU A 1 100 ? -9.849 -5.132 16.238 1.00 97.56 100 LEU A CA 1
ATOM 756 C C . LEU A 1 100 ? -10.521 -3.812 15.856 1.00 97.56 100 LEU A C 1
ATOM 758 O O . LEU A 1 100 ? -10.719 -2.958 16.718 1.00 97.56 100 LEU A O 1
ATOM 762 N N . GLY A 1 101 ? -10.932 -3.678 14.594 1.00 97.25 101 GLY A N 1
ATOM 763 C CA . GLY A 1 101 ? -11.689 -2.534 14.102 1.00 97.25 101 GLY A CA 1
ATOM 764 C C . GLY A 1 101 ? -12.983 -2.314 14.884 1.00 97.25 101 GLY A C 1
ATOM 765 O O . GLY A 1 101 ? -13.213 -1.201 15.359 1.00 97.25 101 GLY A O 1
ATOM 766 N N . GLN A 1 102 ? -13.795 -3.363 15.075 1.00 96.88 102 GLN A N 1
ATOM 767 C CA . GLN A 1 102 ? -15.040 -3.271 15.853 1.00 96.88 102 GLN A CA 1
ATOM 768 C C . GLN A 1 102 ? -14.782 -2.850 17.300 1.00 96.88 102 GLN A C 1
ATOM 770 O O . GLN A 1 102 ? -15.368 -1.880 17.772 1.00 96.88 102 GLN A O 1
ATOM 775 N N . ARG A 1 103 ? -13.833 -3.504 17.978 1.00 97.38 103 ARG A N 1
ATOM 776 C CA . ARG A 1 103 ? -13.484 -3.159 19.364 1.00 97.38 103 ARG A CA 1
ATOM 777 C C . ARG A 1 103 ? -13.025 -1.710 19.504 1.00 97.38 103 ARG A C 1
ATOM 779 O O . ARG A 1 103 ? -13.396 -1.040 20.465 1.00 97.38 103 ARG A O 1
ATOM 786 N N . LEU A 1 104 ? -12.231 -1.224 18.549 1.00 97.38 104 LEU A N 1
ATOM 787 C CA . LEU A 1 104 ? -11.747 0.153 18.544 1.00 97.38 104 LEU A CA 1
ATOM 788 C C . LEU A 1 104 ? -12.901 1.152 18.395 1.00 97.38 104 LEU A C 1
ATOM 790 O O . LEU A 1 104 ? -12.972 2.115 19.154 1.00 97.38 104 LEU A O 1
ATOM 794 N N . VAL A 1 105 ? -13.819 0.929 17.448 1.00 97.62 105 VAL A N 1
ATOM 795 C CA . VAL A 1 105 ? -14.938 1.857 17.228 1.00 97.62 105 VAL A CA 1
ATOM 796 C C . VAL A 1 105 ? -15.974 1.810 18.345 1.00 97.62 105 VAL A C 1
ATOM 798 O O . VAL A 1 105 ? -16.492 2.861 18.706 1.00 97.62 105 VAL A O 1
ATOM 801 N N . GLU A 1 106 ? -16.244 0.638 18.922 1.00 97.50 106 GLU A N 1
ATOM 802 C CA . GLU A 1 106 ? -17.116 0.482 20.093 1.00 97.50 106 GLU A CA 1
ATOM 803 C C . GLU A 1 106 ? -16.571 1.264 21.286 1.00 97.50 106 GLU A C 1
ATOM 805 O O . GLU A 1 106 ? -17.298 2.050 21.891 1.00 97.50 106 GLU A O 1
ATOM 810 N N . GLY A 1 107 ? -15.276 1.104 21.577 1.00 97.81 107 GLY A N 1
ATOM 811 C CA . GLY A 1 107 ? -14.612 1.824 22.658 1.00 97.81 107 GLY A CA 1
ATOM 812 C C . GLY A 1 107 ? -14.626 3.336 22.447 1.00 97.81 107 GLY A C 1
ATOM 813 O O . GLY A 1 107 ? -15.028 4.070 23.342 1.00 97.81 107 GLY A O 1
ATOM 814 N N . LEU A 1 108 ? -14.243 3.804 21.255 1.00 97.56 108 LEU A N 1
ATOM 815 C CA . LEU A 1 108 ? -14.228 5.236 20.937 1.00 97.56 108 LEU A CA 1
ATOM 816 C C . LEU A 1 108 ? -15.628 5.855 20.972 1.00 97.56 108 LEU A C 1
ATOM 818 O O . LEU A 1 108 ? -15.788 6.965 21.460 1.00 97.56 108 LEU A O 1
ATOM 822 N N . SER A 1 109 ? -16.642 5.141 20.480 1.00 96.50 109 SER A N 1
ATOM 823 C CA . SER A 1 109 ? -18.016 5.658 20.391 1.00 96.50 109 SER A CA 1
ATOM 824 C C . SER A 1 109 ? -18.744 5.679 21.739 1.00 96.50 109 SER A C 1
ATOM 826 O O . SER A 1 109 ? -19.791 6.307 21.850 1.00 96.50 109 SER A O 1
ATOM 828 N N . ALA A 1 110 ? -18.216 4.988 22.753 1.00 97.44 110 ALA A N 1
ATOM 829 C CA . ALA A 1 110 ? -18.735 5.016 24.118 1.00 97.44 110 ALA A CA 1
ATOM 830 C C . ALA A 1 110 ? -18.188 6.191 24.952 1.00 97.44 110 ALA A C 1
ATOM 832 O O . ALA A 1 110 ? -18.613 6.370 26.093 1.00 97.44 110 ALA A O 1
ATOM 833 N N . LEU A 1 111 ? -17.230 6.957 24.418 1.00 97.50 111 LEU A N 1
ATOM 834 C CA . LEU A 1 111 ? -16.594 8.075 25.109 1.00 97.50 111 LEU A CA 1
ATOM 835 C C . LEU A 1 111 ? -17.274 9.397 24.741 1.00 97.50 111 LEU A C 1
ATOM 837 O O . LEU A 1 111 ? -17.390 9.747 23.566 1.00 97.50 111 LEU A O 1
ATOM 841 N N . ASP A 1 112 ? -17.676 10.154 25.762 1.00 97.44 112 ASP A N 1
ATOM 842 C CA . ASP A 1 112 ? -18.214 11.500 25.579 1.00 97.44 112 ASP A CA 1
ATOM 843 C C . ASP A 1 112 ? -17.172 12.417 24.926 1.00 97.44 112 ASP A C 1
ATOM 845 O O . ASP A 1 112 ? -15.988 12.395 25.268 1.00 97.44 112 ASP A O 1
ATOM 849 N N . GLY A 1 113 ? -17.624 13.240 23.980 1.00 97.12 113 GLY A N 1
ATOM 850 C CA . GLY A 1 113 ? -16.764 14.176 23.256 1.00 97.12 113 GLY A CA 1
ATOM 851 C C . GLY A 1 113 ? -15.863 13.532 22.199 1.00 97.12 113 GLY A C 1
ATOM 852 O O . GLY A 1 113 ? -15.039 14.234 21.623 1.00 97.12 113 GLY A O 1
ATOM 853 N N . ILE A 1 114 ? -15.994 12.229 21.915 1.00 97.88 114 ILE A N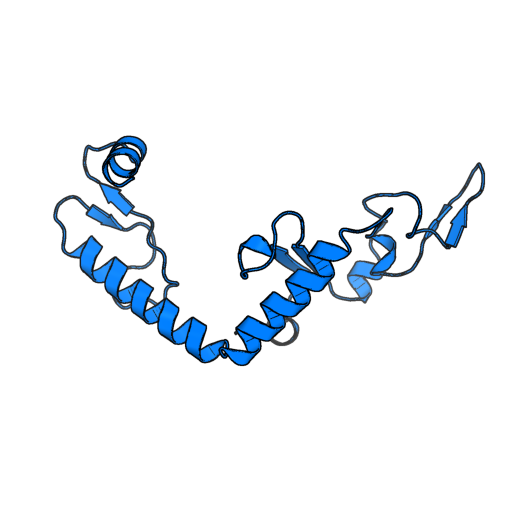 1
ATOM 854 C CA . ILE A 1 114 ? -15.333 11.599 20.767 1.00 97.88 114 ILE A CA 1
ATOM 855 C C . ILE A 1 114 ? -16.305 11.470 19.600 1.00 97.88 114 ILE A C 1
ATOM 857 O O . ILE A 1 114 ? -17.395 10.908 19.713 1.00 97.88 114 ILE A O 1
ATOM 861 N N . ARG A 1 115 ? -15.859 11.908 18.423 1.00 96.81 115 ARG A N 1
ATOM 862 C CA . ARG A 1 115 ? -16.562 11.699 17.159 1.00 96.81 115 ARG A CA 1
ATOM 863 C C . ARG A 1 115 ? -15.722 10.843 16.227 1.00 96.81 115 ARG A C 1
ATOM 865 O O . ARG A 1 115 ? -14.733 11.303 15.660 1.00 96.81 115 ARG A O 1
ATOM 872 N N . VAL A 1 116 ? -16.147 9.603 16.005 1.00 97.19 116 VAL A N 1
ATOM 873 C CA . VAL A 1 116 ? -15.528 8.732 14.999 1.00 97.19 116 VAL A CA 1
ATOM 874 C C . V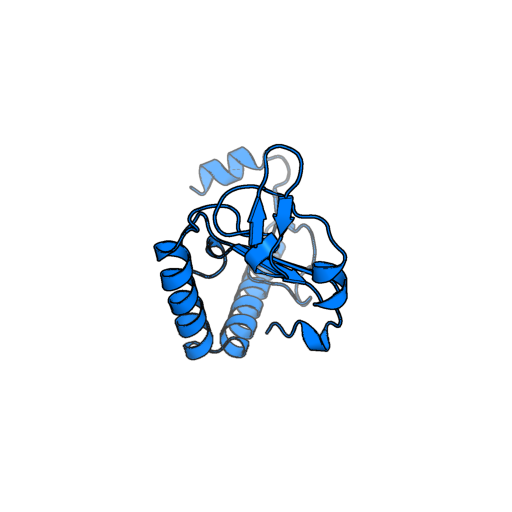AL A 1 116 ? -15.852 9.247 13.594 1.00 97.19 116 VAL A C 1
ATOM 876 O O . VAL A 1 116 ? -16.998 9.557 13.269 1.00 97.19 116 VAL A O 1
ATOM 879 N N . VAL A 1 117 ? -14.829 9.328 12.745 1.00 95.94 117 VAL A N 1
ATOM 880 C CA . VAL A 1 117 ? -14.942 9.696 11.333 1.00 95.94 117 VAL A CA 1
ATOM 881 C C . VAL A 1 117 ? -14.952 8.425 10.485 1.00 95.94 117 VAL A C 1
ATOM 883 O O . VAL A 1 117 ? -14.009 7.631 10.511 1.00 95.94 117 VAL A O 1
ATOM 886 N N . GLY A 1 118 ? -16.012 8.251 9.696 1.00 93.56 118 GLY A N 1
ATOM 887 C CA . GLY A 1 118 ? -16.209 7.081 8.840 1.00 93.56 118 GLY A CA 1
ATOM 888 C C . GLY A 1 118 ? -17.193 6.066 9.436 1.00 93.56 118 GLY A C 1
ATOM 889 O O . GLY A 1 118 ? -18.076 6.459 10.198 1.00 93.56 118 GLY A O 1
ATOM 890 N N . PRO A 1 119 ? -17.088 4.777 9.062 1.00 92.00 119 PRO A N 1
ATOM 891 C CA . PRO A 1 119 ? -18.022 3.741 9.497 1.00 92.00 119 PRO A CA 1
ATOM 892 C C . PRO A 1 119 ? -18.115 3.619 11.024 1.00 92.00 119 PRO A C 1
ATOM 894 O O . PRO A 1 119 ? -17.093 3.572 11.718 1.00 92.00 119 PRO A O 1
ATOM 897 N N . GLY A 1 120 ? -19.351 3.569 11.527 1.00 91.00 120 GLY A N 1
ATOM 898 C CA . GLY A 1 120 ? -19.660 3.382 12.944 1.00 91.00 120 GLY A CA 1
ATOM 899 C C . GLY A 1 120 ? -19.625 1.915 13.383 1.00 91.00 120 GLY A C 1
ATOM 900 O O . GLY A 1 120 ? -19.246 1.023 12.624 1.00 91.00 120 GLY A O 1
ATOM 901 N N . VAL A 1 121 ? -20.041 1.674 14.627 1.00 93.94 121 VAL A N 1
ATOM 902 C CA . VAL A 1 121 ? -20.140 0.332 15.224 1.00 93.94 121 VAL A CA 1
ATOM 903 C C . VAL A 1 121 ? -21.022 -0.587 14.373 1.00 93.94 121 VAL A C 1
ATOM 905 O O . VAL A 1 121 ? -22.085 -0.181 13.905 1.00 93.94 121 VAL A O 1
ATOM 908 N N . GLY A 1 122 ? -20.586 -1.834 14.181 1.00 93.62 122 GLY A N 1
ATOM 909 C CA . GLY A 1 122 ? -21.324 -2.859 13.440 1.00 93.62 122 GLY A CA 1
ATOM 910 C C . GLY A 1 122 ? -21.199 -2.765 11.918 1.00 93.62 122 GLY A C 1
ATOM 911 O O . GLY A 1 122 ? -21.693 -3.646 11.218 1.00 93.62 122 GLY A O 1
ATOM 912 N N . VAL A 1 123 ? -20.524 -1.737 11.393 1.00 95.19 123 VAL A N 1
ATOM 913 C CA . VAL A 1 123 ? -20.198 -1.630 9.966 1.00 95.19 123 VAL A CA 1
ATOM 914 C C . VAL A 1 123 ? -18.801 -2.188 9.728 1.00 95.19 123 VAL A C 1
ATOM 916 O O . VAL A 1 123 ? -17.882 -1.927 10.505 1.00 95.19 123 VAL A O 1
ATOM 919 N N . GLU A 1 124 ? -18.637 -2.956 8.652 1.00 90.56 124 GLU A N 1
ATOM 920 C CA . GLU A 1 124 ? -17.352 -3.537 8.262 1.00 90.56 124 GLU A CA 1
ATOM 921 C C . GLU A 1 124 ? -16.252 -2.467 8.164 1.00 90.56 124 GLU A C 1
ATOM 923 O O . GLU A 1 124 ? -16.429 -1.412 7.547 1.00 90.56 124 GLU A O 1
ATOM 928 N N . ARG A 1 125 ? -15.108 -2.736 8.802 1.00 93.31 125 ARG A N 1
ATOM 929 C CA . ARG A 1 125 ? -13.931 -1.865 8.793 1.00 93.31 125 ARG A CA 1
ATOM 930 C C . ARG A 1 125 ? -12.658 -2.659 9.064 1.00 93.31 125 ARG A C 1
ATOM 932 O O . ARG A 1 125 ? -12.702 -3.683 9.739 1.00 93.31 125 ARG A O 1
ATOM 939 N N . ILE A 1 126 ? -11.535 -2.112 8.613 1.00 94.62 126 ILE A N 1
ATOM 940 C CA . ILE A 1 126 ? -10.195 -2.542 9.033 1.00 94.62 126 ILE A CA 1
ATOM 941 C C . ILE A 1 126 ? -9.870 -2.034 10.449 1.00 94.62 126 ILE A C 1
ATOM 943 O O . ILE A 1 126 ? -10.572 -1.158 10.972 1.00 94.62 126 ILE A O 1
ATOM 947 N N . GLY A 1 127 ? -8.786 -2.535 11.043 1.00 95.50 127 GLY A N 1
ATOM 948 C CA . GLY A 1 127 ? -8.282 -2.226 12.390 1.00 95.50 127 GLY A CA 1
ATOM 949 C C . GLY A 1 127 ? -7.739 -0.803 12.582 1.00 95.50 127 GLY A C 1
ATOM 950 O O . GLY A 1 127 ? -6.671 -0.605 13.152 1.00 95.50 127 GLY A O 1
ATOM 951 N N . LEU A 1 128 ? -8.458 0.205 12.092 1.00 96.06 128 LEU A N 1
ATOM 952 C CA . LEU A 1 128 ? -8.117 1.622 12.159 1.00 96.06 128 LEU A CA 1
ATOM 953 C C . LEU A 1 128 ? -9.387 2.437 12.361 1.00 96.06 128 LEU A C 1
ATOM 955 O O . LEU A 1 128 ? -10.378 2.180 11.680 1.00 96.06 128 LEU A O 1
ATOM 959 N N . ALA A 1 129 ? -9.335 3.466 13.208 1.00 96.12 129 ALA A N 1
ATOM 960 C CA . ALA A 1 129 ? -10.372 4.484 13.334 1.00 96.12 129 ALA A CA 1
ATOM 961 C C . ALA A 1 129 ? -9.762 5.885 13.343 1.00 96.12 129 ALA A C 1
ATOM 963 O O . ALA A 1 129 ? -8.902 6.189 14.162 1.00 96.12 129 ALA A O 1
ATOM 964 N N . ALA A 1 130 ? -10.227 6.734 12.426 1.00 96.81 130 ALA A N 1
ATOM 965 C CA . ALA A 1 130 ? -10.027 8.170 12.528 1.00 96.81 130 ALA A CA 1
ATOM 966 C C . ALA A 1 130 ? -11.108 8.735 13.456 1.00 96.81 130 ALA A C 1
ATOM 968 O O . ALA A 1 130 ? -12.272 8.348 13.348 1.00 96.81 130 ALA A O 1
ATOM 969 N N . PHE A 1 131 ? -10.739 9.630 14.362 1.00 97.19 131 PHE A N 1
ATOM 970 C CA . PHE A 1 131 ? -11.668 10.260 15.290 1.00 97.19 131 PHE A CA 1
ATOM 971 C C . PHE A 1 131 ? -11.216 11.680 15.617 1.00 97.19 131 PHE A C 1
ATOM 973 O O . PHE A 1 131 ? -10.070 12.054 15.372 1.00 97.19 131 PHE A O 1
ATOM 980 N N . ASP A 1 132 ? -12.153 12.454 16.135 1.00 97.56 132 ASP A N 1
ATOM 981 C CA . ASP A 1 132 ? -11.984 13.825 16.590 1.00 97.56 132 ASP A CA 1
ATOM 982 C C . ASP A 1 132 ? -12.384 13.909 18.064 1.00 97.56 132 ASP A C 1
ATOM 984 O O . ASP A 1 132 ? -13.227 13.124 18.513 1.00 97.56 132 ASP A O 1
ATOM 988 N N . VAL A 1 133 ? -11.769 14.829 18.804 1.00 98.12 133 VAL A N 1
ATOM 989 C CA . VAL A 1 133 ? -12.051 15.056 20.225 1.00 98.12 133 VAL A CA 1
ATOM 990 C C . VAL A 1 133 ? -12.548 16.484 20.382 1.00 98.12 133 VAL A C 1
ATOM 992 O O . VAL A 1 133 ? -11.845 17.434 20.038 1.00 98.12 133 VAL A O 1
ATOM 995 N N . ASP A 1 134 ? -13.758 16.638 20.908 1.00 97.94 134 ASP A N 1
ATOM 996 C CA . ASP A 1 134 ? -14.423 17.928 21.026 1.00 97.94 134 ASP A CA 1
ATOM 997 C C . ASP A 1 134 ? -13.551 18.928 21.798 1.00 97.94 134 ASP A C 1
ATOM 999 O O . ASP A 1 134 ? -13.217 18.749 22.969 1.00 97.94 134 ASP A O 1
ATOM 1003 N N . GLY A 1 135 ? -13.176 20.011 21.114 1.00 97.56 135 GLY A N 1
ATOM 1004 C CA . GLY A 1 135 ? -12.390 21.100 21.692 1.00 97.56 135 GLY A CA 1
ATOM 1005 C C . GLY A 1 135 ? -10.888 20.833 21.836 1.00 97.56 135 GLY A C 1
ATOM 1006 O O . GLY A 1 135 ? -10.201 21.696 22.382 1.00 97.56 135 GLY A O 1
ATOM 1007 N N . VAL A 1 136 ? -10.356 19.709 21.341 1.00 97.75 136 VAL A N 1
ATOM 1008 C CA . VAL A 1 136 ? -8.921 19.382 21.420 1.00 97.75 136 VAL A CA 1
ATOM 1009 C C . VAL A 1 136 ? -8.340 19.193 20.021 1.00 97.75 136 VAL A C 1
ATOM 1011 O O . VAL A 1 136 ? -8.866 18.441 19.207 1.00 97.75 136 VAL A O 1
ATOM 1014 N N . HIS A 1 137 ? -7.228 19.868 19.722 1.00 97.69 137 HIS A N 1
ATOM 1015 C CA . HIS A 1 137 ? -6.576 19.723 18.424 1.00 97.69 137 HIS A CA 1
ATOM 1016 C C . HIS A 1 137 ? -5.974 18.314 18.279 1.00 97.69 137 HIS A C 1
ATOM 1018 O O . HIS A 1 137 ? -5.326 17.812 19.195 1.00 97.69 137 HIS A O 1
ATOM 1024 N N . ALA A 1 138 ? -6.115 17.681 17.108 1.00 96.88 138 ALA A N 1
ATOM 1025 C CA . ALA A 1 138 ? -5.668 16.298 16.891 1.00 96.88 138 ALA A CA 1
ATOM 1026 C C . ALA A 1 138 ? -4.169 16.068 17.188 1.00 96.88 138 ALA A C 1
ATOM 1028 O O . ALA A 1 138 ? -3.786 14.991 17.639 1.00 96.88 138 ALA A O 1
ATOM 1029 N N . HIS A 1 139 ? -3.320 17.082 16.972 1.00 97.25 139 HIS A N 1
ATOM 1030 C CA . HIS A 1 139 ? -1.905 17.022 17.367 1.00 97.25 139 HIS A CA 1
ATOM 1031 C C . HIS A 1 139 ? -1.697 16.960 18.885 1.00 97.25 139 HIS A C 1
ATOM 1033 O O . HIS A 1 139 ? -0.816 16.224 19.313 1.00 97.25 139 HIS A O 1
ATOM 1039 N N . ASP A 1 140 ? -2.506 17.662 19.682 1.00 97.75 140 ASP A N 1
ATOM 1040 C CA . ASP A 1 140 ? -2.394 17.638 21.146 1.00 97.75 140 ASP A CA 1
ATOM 1041 C C . ASP A 1 140 ? -2.825 16.271 21.689 1.00 97.75 140 ASP A C 1
ATOM 1043 O O . ASP A 1 140 ? -2.165 15.709 22.560 1.00 97.75 140 ASP A O 1
ATOM 1047 N N . VAL A 1 141 ? -3.890 15.694 21.114 1.00 96.94 141 VAL A N 1
ATOM 1048 C CA . VAL A 1 141 ? -4.316 14.316 21.413 1.00 96.94 141 VAL A CA 1
ATOM 1049 C C . VAL A 1 141 ? -3.195 13.332 21.084 1.00 96.94 141 VAL A C 1
ATOM 1051 O O . VAL A 1 141 ? -2.834 12.511 21.922 1.00 96.94 141 VAL A O 1
ATOM 1054 N N . GLY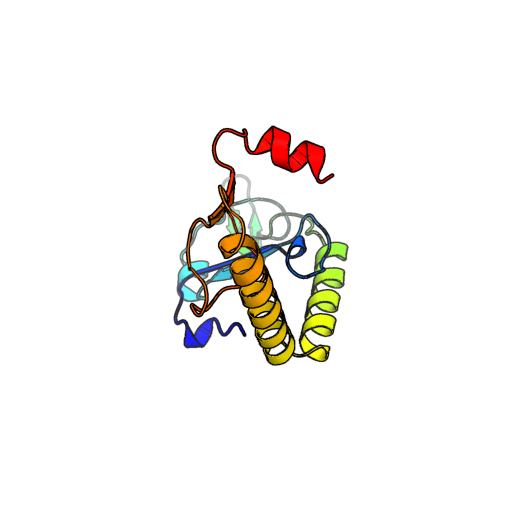 A 1 142 ? -2.625 13.426 19.878 1.00 95.75 142 GLY A N 1
ATOM 1055 C CA . GLY A 1 142 ? -1.537 12.552 19.443 1.00 95.75 142 GLY A CA 1
ATOM 1056 C C . GLY A 1 142 ? -0.303 12.661 20.336 1.00 95.75 142 GLY A C 1
ATOM 1057 O O . GLY A 1 142 ? 0.224 11.641 20.757 1.00 95.75 142 GLY A O 1
ATOM 1058 N N . GLN A 1 143 ? 0.113 13.881 20.680 1.00 96.75 143 GLN A N 1
ATOM 1059 C CA . GLN A 1 143 ? 1.265 14.122 21.549 1.00 96.75 143 GLN A CA 1
ATOM 1060 C C . GLN A 1 143 ? 1.045 13.625 22.984 1.00 96.75 143 GLN A C 1
ATOM 1062 O O . GLN A 1 143 ? 2.005 13.260 23.649 1.00 96.75 143 GLN A O 1
ATOM 1067 N N . PHE A 1 144 ? -0.190 13.636 23.490 1.00 96.00 144 PHE A N 1
ATOM 1068 C CA . PHE A 1 144 ? -0.487 13.122 24.828 1.00 96.00 144 PHE A CA 1
ATOM 1069 C C . PHE A 1 144 ? -0.505 11.584 24.889 1.00 96.00 144 PHE A C 1
ATOM 1071 O O . PHE A 1 144 ? -0.304 11.014 25.960 1.00 96.00 144 PHE A O 1
ATOM 1078 N N . LEU A 1 145 ? -0.790 10.919 23.764 1.00 94.19 145 LEU A N 1
ATOM 1079 C CA . LEU A 1 145 ? -0.857 9.457 23.666 1.00 94.19 145 LEU A CA 1
ATOM 1080 C C . LEU A 1 145 ? 0.489 8.787 23.335 1.00 94.19 145 LEU A C 1
ATOM 1082 O O . LEU A 1 145 ? 0.612 7.589 23.597 1.00 94.19 145 LEU A O 1
ATOM 1086 N N . ASP A 1 146 ? 1.433 9.520 22.736 1.00 85.56 146 ASP A N 1
ATOM 1087 C CA . ASP A 1 146 ? 2.806 9.075 22.413 1.00 85.56 146 ASP A CA 1
ATOM 1088 C C . ASP A 1 146 ? 3.741 9.173 23.634 1.00 85.56 146 ASP A C 1
ATOM 1090 O O . ASP A 1 146 ? 4.443 8.178 23.933 1.00 85.56 146 ASP A O 1
#

Radius of gyration: 21.77 Å; chains: 1; bounding box: 44×40×58 Å

Foldseek 3Di:
DDDCVVVVDQWDKDALVVLVADPPDIDIDGDQVVQQVDQEDDDAPQFFDDDDPVDTHGDGPPSSHVHDDDPVVRVVRSVVSVVVCVVVPVVVVQVVQQVLLQVVQVVQVVDPQKAWDDDHHPDGDGNDIDIDGHPDDPVVVVVVVD

Secondary structure (DSSP, 8-state):
---TTTTT-SEEEEEGGGTTPPTT-EEEEE-HHHHHHSPPSS-STTSEEEE-SS-EEEPPTTGGG--SS--HHHHHHHHHHHHHHHHH-HHHHHHHHHHHHHHHHHHHHTSTTEEEESS-TTS---S--EEEETTB-HHHHHHHH-